Protein AF-A0A198AKI8-F1 (afdb_monomer_lite)

Radius of gyration: 12.84 Å; chains: 1; bounding box: 30×30×35 Å

Sequence (59 aa):
MEVNELKCDYKGCTREATTYGHIFGHELGSSESDKSIPVKACDKHKKKAGFFSDEQIES

Secondary structure (DSSP, 8-state):
------B--STT--SBP-EEEEEEE--TT--SPPEEEEEEE-TTTTTSTTEEEGGGS--

Foldseek 3Di:
DPPPQQFFPPPPGPDHFDFKWWFWDDPVPDPDGTDTDITTHHPVCCPDPRTDTPVPPPD

pLDDT: mean 80.67, std 13.97, range [41.5, 92.56]

Organism: NCBI:txid1850517

Structure (mmCIF, N/CA/C/O backbone):
data_AF-A0A198AKI8-F1
#
_entry.id   AF-A0A198AKI8-F1
#
loop_
_atom_site.group_PDB
_atom_site.id
_atom_site.type_symbol
_atom_site.label_atom_id
_atom_site.label_alt_id
_atom_site.label_comp_id
_atom_site.label_asym_id
_atom_site.label_entity_id
_atom_site.label_seq_id
_atom_site.pdbx_PDB_ins_code
_atom_site.Cartn_x
_atom_site.Cartn_y
_atom_site.Cartn_z
_atom_site.occupancy
_atom_site.B_iso_or_equiv
_atom_site.auth_seq_id
_atom_site.auth_comp_id
_atom_site.auth_asym_id
_atom_site.auth_atom_id
_atom_site.pdbx_PDB_model_num
ATOM 1 N N . MET A 1 1 ? -13.728 21.146 -4.959 1.00 41.50 1 MET A N 1
ATOM 2 C CA . MET A 1 1 ? -13.226 20.396 -3.793 1.00 41.50 1 MET A CA 1
ATOM 3 C C . MET A 1 1 ? -12.386 19.272 -4.362 1.00 41.50 1 MET A C 1
ATOM 5 O O . MET A 1 1 ? -12.953 18.314 -4.870 1.00 41.50 1 MET A O 1
ATOM 9 N N . GLU A 1 2 ? -11.069 19.454 -4.430 1.00 48.94 2 GLU A N 1
ATOM 10 C CA . GLU A 1 2 ? -10.152 18.380 -4.823 1.00 48.94 2 GLU A CA 1
ATOM 11 C C . GLU A 1 2 ? -10.200 17.325 -3.723 1.00 48.94 2 GLU A C 1
ATOM 13 O O . GLU A 1 2 ? -9.712 17.533 -2.613 1.00 48.94 2 GLU A O 1
ATOM 18 N N . VAL A 1 3 ? -10.907 16.230 -3.990 1.00 51.25 3 VAL A N 1
ATOM 19 C CA . VAL A 1 3 ? -10.915 15.083 -3.094 1.00 51.25 3 VAL A CA 1
ATOM 20 C C . V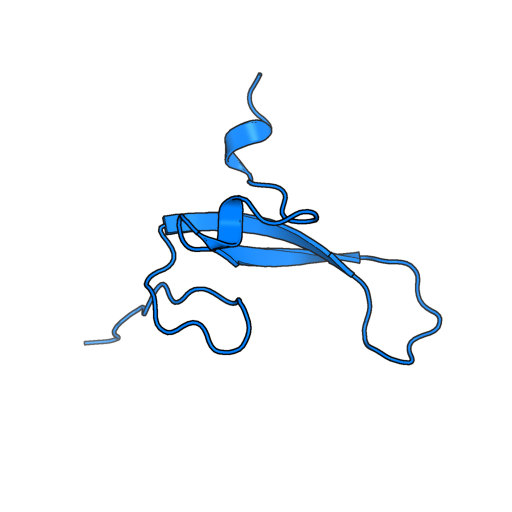AL A 1 3 ? -9.536 14.458 -3.250 1.00 51.25 3 VAL A C 1
ATOM 22 O O . VAL A 1 3 ? -9.274 13.745 -4.215 1.00 51.25 3 VAL A O 1
ATOM 25 N N . ASN A 1 4 ? -8.621 14.788 -2.340 1.00 54.34 4 ASN A N 1
ATOM 26 C CA . ASN A 1 4 ? -7.370 14.062 -2.178 1.00 54.34 4 ASN A CA 1
ATOM 27 C C . ASN A 1 4 ? -7.733 12.678 -1.631 1.00 54.34 4 ASN A C 1
ATOM 29 O O . ASN A 1 4 ? -7.708 12.424 -0.429 1.00 54.34 4 ASN A O 1
ATOM 33 N N . GLU A 1 5 ? -8.170 11.802 -2.530 1.00 60.03 5 GLU A N 1
ATOM 34 C CA . GLU A 1 5 ? -8.516 10.427 -2.226 1.00 60.03 5 GLU A CA 1
ATOM 35 C C . GLU A 1 5 ? -7.218 9.712 -1.821 1.00 60.03 5 GLU A C 1
ATOM 37 O O . GLU A 1 5 ? -6.452 9.252 -2.672 1.00 60.03 5 GLU A O 1
ATOM 42 N N . LEU A 1 6 ? -6.937 9.629 -0.514 1.00 76.44 6 LEU A N 1
ATOM 43 C CA . LEU A 1 6 ? -5.986 8.661 0.030 1.00 76.44 6 LEU A CA 1
A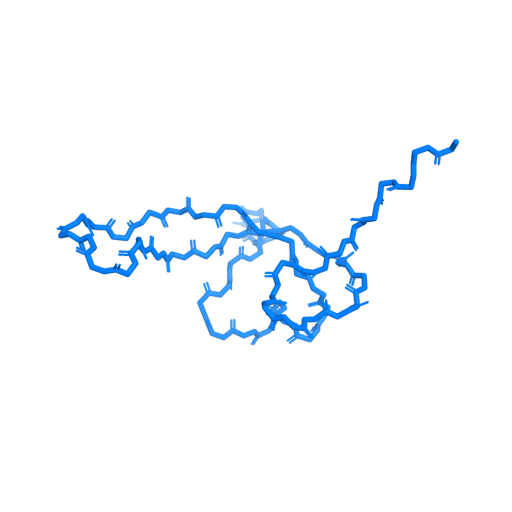TOM 44 C C . LEU A 1 6 ? -6.551 7.276 -0.295 1.00 76.44 6 LEU A C 1
ATOM 46 O O . LEU A 1 6 ? -7.214 6.666 0.526 1.00 76.44 6 LEU A O 1
ATOM 50 N N . LYS A 1 7 ? -6.368 6.779 -1.516 1.00 87.88 7 LYS A N 1
ATOM 51 C CA . LYS A 1 7 ? -6.730 5.415 -1.904 1.00 87.88 7 LYS A CA 1
ATOM 52 C C . LYS A 1 7 ? -5.522 4.515 -1.749 1.00 87.88 7 LYS A C 1
ATOM 54 O O . LYS A 1 7 ? -4.384 4.925 -1.965 1.00 87.88 7 LYS A O 1
ATOM 59 N N . CYS A 1 8 ? -5.785 3.279 -1.348 1.00 90.75 8 CYS A N 1
ATOM 60 C CA . CYS A 1 8 ? -4.762 2.252 -1.302 1.00 90.75 8 CYS A CA 1
ATOM 61 C C . CYS A 1 8 ? -4.284 1.927 -2.725 1.00 90.75 8 CYS A C 1
ATOM 63 O O . CYS A 1 8 ? -5.090 1.538 -3.567 1.00 90.75 8 CYS A O 1
ATOM 65 N N . ASP A 1 9 ? -2.973 1.999 -2.954 1.00 90.06 9 ASP A N 1
ATOM 66 C CA . ASP A 1 9 ? -2.323 1.712 -4.243 1.00 90.06 9 ASP A CA 1
ATOM 67 C C . ASP A 1 9 ? -2.318 0.213 -4.593 1.00 90.06 9 ASP A C 1
ATOM 69 O O . ASP A 1 9 ? -1.880 -0.203 -5.666 1.00 90.06 9 ASP A O 1
ATOM 73 N N . TYR A 1 10 ? -2.831 -0.639 -3.702 1.00 88.31 10 TYR A N 1
ATOM 74 C CA . TYR A 1 10 ? -2.971 -2.056 -3.993 1.00 88.31 10 TYR A CA 1
ATOM 75 C C . TYR A 1 10 ? -3.993 -2.265 -5.117 1.00 88.31 10 TYR A C 1
ATOM 77 O O . TYR A 1 10 ? -5.162 -1.896 -4.988 1.00 88.31 10 TYR A O 1
ATOM 85 N N . LYS A 1 11 ? -3.569 -2.925 -6.201 1.00 86.75 11 LYS A N 1
ATOM 86 C CA . LYS A 1 11 ? -4.393 -3.166 -7.394 1.00 86.75 11 LYS A CA 1
ATOM 87 C C . LYS A 1 11 ? -5.760 -3.765 -7.035 1.00 86.75 11 LYS A C 1
ATOM 89 O O . LYS A 1 11 ? -5.847 -4.855 -6.469 1.00 86.75 11 LYS A O 1
ATOM 94 N N . GLY A 1 12 ? -6.828 -3.053 -7.398 1.00 86.50 12 GLY A N 1
ATOM 95 C CA . GLY A 1 12 ? -8.214 -3.459 -7.134 1.00 86.50 12 GLY A CA 1
ATOM 96 C C . GLY A 1 12 ? -8.712 -3.158 -5.716 1.00 86.50 12 GLY A C 1
ATOM 97 O O . GLY A 1 12 ? -9.791 -3.615 -5.340 1.00 86.50 12 GLY A O 1
ATOM 98 N N . CYS A 1 13 ? -7.957 -2.409 -4.909 1.00 89.44 13 CYS A N 1
ATOM 99 C CA . CYS A 1 13 ? -8.427 -1.928 -3.619 1.00 89.44 13 CYS A CA 1
ATOM 100 C C . CYS A 1 13 ? -9.201 -0.616 -3.782 1.00 89.44 13 CYS A C 1
ATOM 102 O O . CYS A 1 13 ? -8.726 0.328 -4.398 1.00 89.44 13 CYS A O 1
ATOM 104 N N . THR A 1 14 ? -10.388 -0.552 -3.185 1.00 88.44 14 THR A N 1
ATOM 105 C CA . THR A 1 14 ? -11.221 0.660 -3.131 1.00 88.44 14 THR A CA 1
ATOM 106 C C . THR A 1 14 ? -11.227 1.304 -1.746 1.00 88.44 14 THR A C 1
ATOM 108 O O . THR A 1 14 ? -11.982 2.239 -1.504 1.00 88.44 14 THR A O 1
ATOM 111 N N . ARG A 1 15 ? -10.418 0.781 -0.816 1.00 90.31 15 ARG A N 1
ATOM 112 C CA . ARG A 1 15 ? -10.334 1.291 0.554 1.00 90.31 15 ARG A CA 1
ATOM 113 C C . ARG A 1 15 ? -9.428 2.506 0.624 1.00 90.31 15 ARG A C 1
ATOM 115 O O . ARG A 1 15 ? -8.458 2.612 -0.132 1.00 90.31 15 ARG A O 1
ATOM 122 N N . GLU A 1 16 ? -9.709 3.343 1.608 1.00 90.81 16 GLU A N 1
ATOM 123 C CA . GLU A 1 16 ? -8.843 4.455 1.950 1.00 90.81 16 GLU A CA 1
ATOM 124 C C . GLU A 1 16 ? -7.507 3.944 2.505 1.00 90.81 16 GLU A C 1
ATOM 126 O O . GLU A 1 16 ? -7.443 2.951 3.239 1.00 90.81 16 GLU A O 1
ATOM 131 N N . ALA A 1 17 ? -6.424 4.582 2.082 1.00 90.38 17 ALA A N 1
ATOM 132 C CA . ALA A 1 17 ? -5.102 4.376 2.623 1.00 90.38 17 ALA A CA 1
ATOM 133 C C . ALA A 1 17 ? -5.024 4.995 4.014 1.00 90.38 17 ALA A C 1
ATOM 135 O O . ALA A 1 17 ? -5.488 6.108 4.241 1.00 90.38 17 ALA A O 1
ATOM 136 N N . THR A 1 18 ? -4.413 4.260 4.931 1.00 90.50 18 THR A N 1
ATOM 137 C CA . THR A 1 18 ? -4.244 4.674 6.325 1.00 90.50 18 THR A CA 1
ATOM 138 C C . THR A 1 18 ? -2.778 4.807 6.706 1.00 90.50 18 THR A C 1
ATOM 140 O O . THR A 1 18 ? -2.469 5.340 7.763 1.00 90.50 18 THR A O 1
ATOM 143 N N . THR A 1 19 ? -1.865 4.352 5.845 1.00 89.62 19 THR A N 1
ATOM 144 C CA . THR A 1 19 ? -0.424 4.457 6.054 1.00 89.62 19 THR A CA 1
ATOM 145 C C . THR A 1 19 ? 0.316 4.634 4.728 1.00 89.62 19 THR A C 1
ATOM 147 O O . THR A 1 19 ? -0.200 4.313 3.648 1.00 89.62 19 THR A O 1
ATOM 150 N N . TYR A 1 20 ? 1.542 5.127 4.840 1.00 90.12 20 TYR A N 1
ATOM 151 C CA . TYR A 1 20 ? 2.493 5.304 3.755 1.00 90.12 20 TYR A CA 1
ATOM 152 C C . TYR A 1 20 ? 3.674 4.365 3.982 1.00 90.12 20 TYR A C 1
ATOM 154 O O . TYR A 1 20 ? 4.066 4.078 5.116 1.00 90.12 20 TYR A O 1
ATOM 162 N N . GLY A 1 21 ? 4.228 3.850 2.898 1.00 90.94 21 GLY A N 1
ATOM 163 C CA . GLY A 1 21 ? 5.392 2.990 2.963 1.00 90.94 21 GLY A CA 1
ATOM 164 C C . GLY A 1 21 ? 5.953 2.730 1.583 1.00 90.94 21 GLY A C 1
ATOM 165 O O . GLY A 1 21 ? 5.639 3.429 0.622 1.00 90.94 21 GLY A O 1
ATOM 166 N N . HIS A 1 22 ? 6.772 1.697 1.490 1.00 91.50 22 HIS A N 1
ATOM 167 C CA . HIS A 1 22 ? 7.501 1.355 0.286 1.00 91.50 22 HIS A CA 1
ATOM 168 C C . HIS A 1 22 ? 7.375 -0.142 0.011 1.00 91.50 22 HIS A C 1
ATOM 170 O O . HIS A 1 22 ? 7.298 -0.960 0.929 1.00 91.50 22 HIS A O 1
ATOM 176 N N . ILE A 1 23 ? 7.346 -0.505 -1.265 1.00 90.19 23 ILE A N 1
ATOM 177 C CA . ILE A 1 23 ? 7.525 -1.884 -1.725 1.00 90.19 23 ILE A CA 1
ATOM 178 C C . ILE A 1 23 ? 8.818 -1.961 -2.527 1.00 90.19 23 ILE A C 1
ATOM 180 O O . ILE A 1 23 ? 9.219 -0.978 -3.145 1.00 90.19 23 ILE A O 1
ATOM 184 N N . PHE A 1 24 ? 9.459 -3.124 -2.539 1.00 87.31 24 PHE A N 1
ATOM 185 C CA . PHE A 1 24 ? 10.564 -3.384 -3.458 1.00 87.31 24 PHE A CA 1
ATOM 186 C C . PHE A 1 24 ? 10.029 -4.136 -4.668 1.00 87.31 24 PHE A C 1
ATOM 188 O O . PHE A 1 24 ? 9.373 -5.169 -4.522 1.00 87.31 24 PHE A O 1
ATOM 195 N N . GLY A 1 25 ? 10.275 -3.589 -5.851 1.00 85.75 25 GLY A N 1
ATOM 196 C CA . GLY A 1 25 ? 9.889 -4.217 -7.102 1.00 85.75 25 GLY A CA 1
ATOM 197 C C . GLY A 1 25 ? 10.545 -3.545 -8.296 1.00 85.75 25 GLY A C 1
ATOM 198 O O . GLY A 1 25 ? 11.150 -2.479 -8.189 1.00 85.75 25 GLY A O 1
ATOM 199 N N . HIS A 1 26 ? 10.396 -4.168 -9.450 1.00 85.00 26 HIS A N 1
ATOM 200 C CA . HIS A 1 26 ? 10.822 -3.645 -10.739 1.00 85.00 26 HIS A CA 1
ATOM 201 C C . HIS A 1 26 ? 9.666 -3.772 -11.735 1.00 85.00 26 HIS A C 1
ATOM 203 O O . HIS A 1 26 ? 8.681 -4.480 -11.499 1.00 85.00 26 HIS A O 1
ATOM 209 N N . GLU A 1 27 ? 9.759 -3.055 -12.850 1.00 79.50 27 GLU A N 1
ATOM 210 C CA . GLU A 1 27 ? 8.783 -3.190 -13.926 1.00 79.50 27 GLU A CA 1
ATOM 211 C C . GLU A 1 27 ? 8.843 -4.600 -14.518 1.00 79.50 27 GLU A C 1
ATOM 213 O O . GLU A 1 27 ? 9.921 -5.128 -14.794 1.00 79.50 27 GLU A O 1
ATOM 218 N N . LEU A 1 28 ? 7.677 -5.217 -14.726 1.00 75.00 28 LEU A N 1
ATOM 219 C CA . LEU A 1 28 ? 7.593 -6.562 -15.286 1.00 75.00 28 LEU A CA 1
ATOM 220 C C . LEU A 1 28 ? 8.255 -6.594 -16.673 1.00 75.00 28 LEU A C 1
ATOM 222 O O . LEU A 1 28 ? 7.768 -5.962 -17.607 1.00 75.00 28 LEU A O 1
ATOM 226 N N . GLY A 1 29 ? 9.337 -7.363 -16.803 1.00 76.12 29 GLY A N 1
ATOM 227 C CA . GLY A 1 29 ? 10.114 -7.469 -18.042 1.00 76.12 29 GLY A CA 1
ATOM 228 C C . GLY A 1 29 ? 11.319 -6.529 -18.120 1.00 76.12 29 GLY A C 1
ATOM 229 O O . GLY A 1 29 ? 12.030 -6.555 -19.122 1.00 76.12 29 GLY A O 1
ATOM 230 N N . SER A 1 30 ? 11.577 -5.736 -17.079 1.00 78.19 30 SER A N 1
ATOM 231 C CA . SER A 1 30 ? 12.831 -5.002 -16.941 1.00 78.19 30 SER A CA 1
ATOM 232 C C . SER A 1 30 ? 13.919 -5.908 -16.362 1.00 78.19 30 SER A C 1
ATOM 234 O O . SER A 1 30 ? 13.670 -6.670 -15.432 1.00 78.19 30 SER A O 1
ATOM 236 N N . SER A 1 31 ? 15.135 -5.810 -16.900 1.00 78.81 31 SER A N 1
ATOM 237 C CA . SER A 1 31 ? 16.331 -6.472 -16.351 1.00 78.81 31 SER A CA 1
ATOM 238 C C . SER A 1 31 ? 16.958 -5.687 -15.192 1.00 78.81 31 SER A C 1
ATOM 240 O O . SER A 1 31 ? 18.054 -6.021 -14.742 1.00 78.81 31 SER A O 1
ATOM 242 N N . GLU A 1 32 ? 16.321 -4.597 -14.762 1.00 80.00 32 GLU A N 1
ATOM 243 C CA . GLU A 1 32 ? 16.796 -3.778 -13.655 1.00 80.00 32 GLU A CA 1
ATOM 244 C C . GLU A 1 32 ? 16.534 -4.437 -12.296 1.00 80.00 32 GLU A C 1
ATOM 246 O O . GLU A 1 32 ? 15.550 -5.146 -12.099 1.00 80.00 32 GLU A O 1
ATOM 251 N N . SER A 1 33 ? 17.421 -4.154 -11.341 1.00 80.25 33 SER A N 1
ATOM 252 C CA . SER A 1 33 ? 17.256 -4.544 -9.942 1.00 80.25 33 SER A CA 1
ATOM 253 C C . SER A 1 33 ? 16.005 -3.917 -9.324 1.00 80.25 33 SER A C 1
ATOM 255 O O . SER A 1 33 ? 15.583 -2.829 -9.723 1.00 80.25 33 SER A O 1
ATOM 257 N N . ASP A 1 34 ? 15.461 -4.568 -8.294 1.00 82.62 34 ASP A N 1
ATOM 258 C CA . ASP A 1 34 ? 14.337 -4.039 -7.525 1.00 82.62 34 ASP A CA 1
ATOM 259 C C . ASP A 1 34 ? 14.646 -2.644 -6.962 1.00 82.62 34 ASP A C 1
ATOM 261 O O . ASP A 1 34 ? 15.692 -2.407 -6.350 1.00 82.62 34 ASP A O 1
ATOM 265 N N . LYS A 1 35 ? 13.713 -1.712 -7.164 1.00 86.19 35 LYS A N 1
ATOM 266 C CA . LYS A 1 35 ? 13.766 -0.340 -6.650 1.00 86.19 35 LYS A CA 1
ATOM 267 C C . LYS A 1 35 ? 12.732 -0.183 -5.538 1.00 86.19 35 LYS A C 1
ATOM 269 O O . LYS A 1 35 ? 11.723 -0.891 -5.510 1.00 86.19 35 LYS A O 1
ATOM 274 N N . SER A 1 36 ? 12.975 0.746 -4.617 1.00 88.56 36 SER A N 1
ATOM 275 C CA . SER A 1 36 ? 11.966 1.146 -3.639 1.00 88.56 36 SER A CA 1
ATOM 276 C C . SER A 1 36 ? 10.902 1.998 -4.331 1.00 88.56 36 SER A C 1
ATOM 278 O O . SER A 1 36 ? 11.189 3.043 -4.914 1.00 88.56 36 SER A O 1
ATOM 280 N N . ILE A 1 37 ? 9.658 1.539 -4.281 1.00 87.75 37 ILE A N 1
ATOM 281 C CA 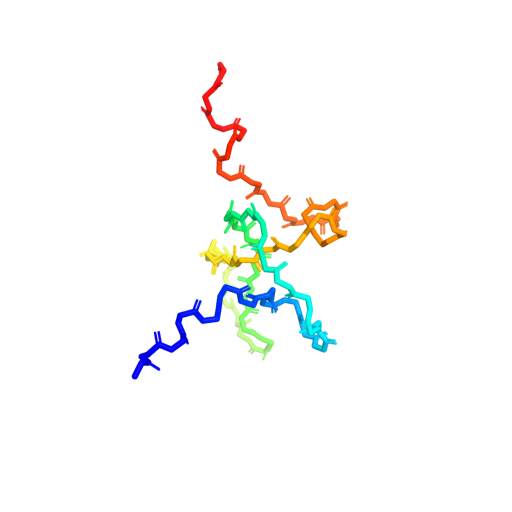. ILE A 1 37 ? 8.506 2.217 -4.869 1.00 87.75 37 ILE A CA 1
ATOM 282 C C . ILE A 1 37 ? 7.628 2.704 -3.711 1.00 87.75 37 ILE A C 1
ATOM 284 O O . ILE A 1 37 ? 7.100 1.866 -2.972 1.00 87.75 37 ILE A O 1
ATOM 288 N N . PRO A 1 38 ? 7.474 4.027 -3.517 1.00 89.94 38 PRO A N 1
ATOM 289 C CA . PRO A 1 38 ? 6.592 4.568 -2.490 1.00 89.94 38 PRO A CA 1
ATOM 290 C C . PRO A 1 38 ? 5.134 4.262 -2.839 1.00 89.94 38 PRO A C 1
ATOM 292 O O . PRO A 1 38 ? 4.687 4.517 -3.958 1.00 89.94 38 PRO A O 1
ATOM 295 N N . VAL A 1 39 ? 4.385 3.717 -1.882 1.00 90.62 39 VAL A N 1
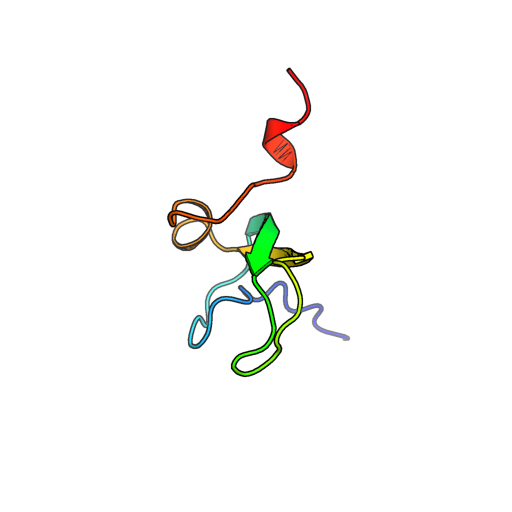ATOM 296 C CA . VAL A 1 39 ? 2.977 3.339 -2.049 1.00 90.62 39 VAL A CA 1
ATOM 297 C C . VAL A 1 39 ? 2.158 3.628 -0.792 1.00 90.62 39 VAL A C 1
ATOM 299 O O . VAL A 1 39 ? 2.637 3.572 0.343 1.00 90.62 39 VAL A O 1
ATOM 302 N N . LYS A 1 40 ? 0.871 3.893 -0.994 1.00 91.25 40 LYS A N 1
ATOM 303 C CA . LYS A 1 40 ? -0.133 4.064 0.055 1.00 91.25 40 LYS A CA 1
ATOM 304 C C . LYS A 1 40 ? -0.869 2.753 0.307 1.00 91.25 40 LYS A C 1
ATOM 306 O O . LYS A 1 40 ? -1.398 2.124 -0.614 1.00 91.25 40 LYS A O 1
ATOM 311 N N . ALA A 1 41 ? -0.977 2.347 1.567 1.00 90.69 41 ALA A N 1
ATOM 312 C CA . ALA A 1 41 ? -1.638 1.103 1.947 1.00 90.69 41 ALA A CA 1
ATOM 313 C C . ALA A 1 41 ? -2.752 1.332 2.975 1.00 90.69 41 ALA A C 1
ATOM 315 O O . ALA A 1 41 ? -2.669 2.203 3.836 1.00 90.69 41 ALA A O 1
ATOM 316 N N . CYS A 1 42 ? -3.812 0.526 2.900 1.00 92.56 42 CYS A N 1
ATOM 317 C CA . CYS A 1 42 ? -4.813 0.423 3.965 1.00 92.56 42 CYS A CA 1
ATOM 318 C C . CYS A 1 42 ? -4.381 -0.609 5.020 1.00 92.56 42 CYS A C 1
ATOM 320 O O . CYS A 1 42 ? -3.502 -1.435 4.760 1.00 92.56 42 CYS A O 1
ATOM 322 N N . ASP A 1 43 ? -5.062 -0.672 6.168 1.00 90.44 43 ASP A N 1
ATOM 323 C CA . ASP A 1 43 ? -4.736 -1.594 7.276 1.00 90.44 43 ASP A CA 1
ATOM 324 C C . ASP A 1 43 ? -4.680 -3.077 6.902 1.00 90.44 43 ASP A C 1
ATOM 326 O O . ASP A 1 43 ? -4.028 -3.879 7.576 1.00 90.44 43 ASP A O 1
ATOM 330 N N . LYS A 1 44 ? -5.367 -3.451 5.820 1.00 90.94 44 LYS A N 1
ATOM 331 C CA . LYS A 1 44 ? -5.322 -4.805 5.267 1.00 90.94 44 LYS A CA 1
ATOM 332 C C . LYS A 1 44 ? -4.044 -5.047 4.463 1.00 90.94 44 LYS A C 1
ATOM 334 O O . LYS A 1 44 ? -3.454 -6.116 4.580 1.00 90.94 44 LYS A O 1
ATOM 339 N N . HIS A 1 45 ? -3.642 -4.090 3.630 1.00 91.06 45 HIS A N 1
ATOM 340 C CA . HIS A 1 45 ? -2.518 -4.253 2.705 1.00 91.06 45 HIS A CA 1
ATOM 341 C C . HIS A 1 45 ? -1.175 -3.849 3.305 1.00 91.06 45 HIS A C 1
ATOM 343 O O . HIS A 1 45 ? -0.165 -4.398 2.882 1.00 91.06 45 HIS A O 1
ATOM 349 N N . LYS A 1 46 ? -1.159 -3.030 4.362 1.00 87.19 46 LYS A N 1
ATOM 350 C CA . LYS A 1 46 ? 0.061 -2.758 5.134 1.00 87.19 46 LYS A CA 1
ATOM 351 C C . LYS A 1 46 ? 0.647 -4.003 5.812 1.00 87.19 46 LYS A C 1
ATOM 353 O O . LYS A 1 46 ? 1.799 -4.013 6.205 1.00 87.19 46 LYS A O 1
ATOM 358 N N . LYS A 1 47 ? -0.161 -5.061 5.958 1.00 86.94 47 LYS A N 1
ATOM 359 C CA . LYS A 1 47 ? 0.234 -6.351 6.546 1.00 86.94 47 LYS A CA 1
ATOM 360 C C . LYS A 1 47 ? 0.689 -7.378 5.504 1.00 86.94 47 LYS A C 1
ATOM 362 O O . LYS A 1 47 ? 0.946 -8.525 5.861 1.00 86.94 47 LYS A O 1
ATOM 367 N N . LYS A 1 48 ? 0.710 -7.028 4.211 1.00 85.06 48 LYS A N 1
ATOM 368 C CA . LYS A 1 48 ? 1.184 -7.951 3.176 1.00 85.06 48 LYS A CA 1
ATOM 369 C C . LYS A 1 48 ? 2.705 -8.052 3.202 1.00 85.06 48 LYS A C 1
ATOM 371 O O . LYS A 1 48 ? 3.395 -7.055 3.378 1.00 85.06 48 LYS A O 1
ATOM 376 N N . ALA A 1 49 ? 3.203 -9.261 2.953 1.00 79.00 49 ALA A N 1
ATOM 377 C CA . ALA A 1 49 ? 4.624 -9.492 2.737 1.00 79.00 49 ALA A CA 1
ATOM 378 C C . ALA A 1 49 ? 5.138 -8.597 1.595 1.00 79.00 49 ALA A C 1
ATOM 380 O O . ALA A 1 49 ? 4.516 -8.542 0.532 1.00 79.00 49 ALA A O 1
ATOM 381 N N . GLY A 1 50 ? 6.247 -7.897 1.843 1.00 82.88 50 GLY A N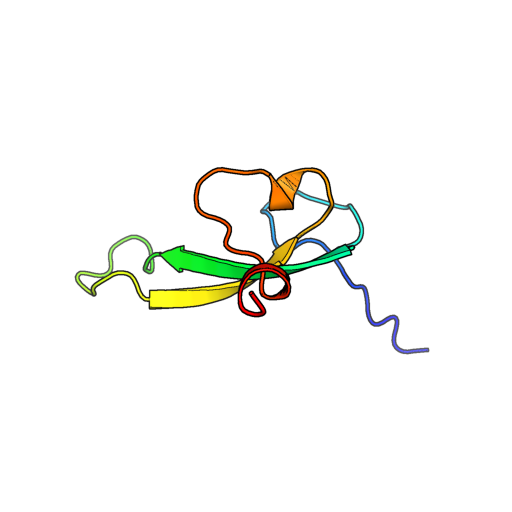 1
ATOM 382 C CA . GLY A 1 50 ? 6.885 -6.987 0.887 1.00 82.88 50 GLY A CA 1
ATOM 383 C C . GLY A 1 50 ? 6.497 -5.510 1.014 1.00 82.88 50 GLY A C 1
ATOM 384 O O . GLY A 1 50 ? 7.079 -4.697 0.304 1.00 82.88 50 GLY A O 1
ATOM 385 N N . PHE A 1 51 ? 5.561 -5.147 1.901 1.00 89.00 51 PHE A N 1
ATOM 386 C CA . PHE A 1 51 ? 5.299 -3.748 2.256 1.00 89.00 51 PHE A CA 1
ATOM 387 C C . PHE A 1 51 ? 6.090 -3.348 3.506 1.00 89.00 51 PHE A C 1
ATOM 389 O O . PHE A 1 51 ? 6.041 -4.040 4.522 1.00 89.00 51 PHE A O 1
ATOM 396 N N . PHE A 1 52 ? 6.767 -2.206 3.432 1.00 88.75 52 PHE A N 1
ATOM 397 C CA . PHE A 1 52 ? 7.569 -1.625 4.502 1.00 88.75 52 PHE A CA 1
ATOM 398 C C . PHE A 1 52 ? 6.977 -0.263 4.868 1.00 88.75 52 PHE A C 1
ATOM 400 O O . PHE A 1 52 ? 7.079 0.681 4.089 1.00 88.75 52 PHE A O 1
ATOM 407 N N . SER A 1 53 ? 6.311 -0.162 6.019 1.00 85.44 53 SER A N 1
ATOM 408 C CA . SER A 1 53 ? 5.755 1.110 6.504 1.00 85.44 53 SER A CA 1
ATOM 409 C C . SER A 1 53 ? 6.860 2.052 6.969 1.00 85.44 53 SER A C 1
ATOM 411 O O . SER A 1 53 ? 7.748 1.625 7.707 1.00 85.44 53 SER A O 1
ATOM 413 N N . ASP A 1 54 ? 6.739 3.334 6.631 1.00 77.12 54 ASP A N 1
ATOM 414 C CA . ASP A 1 54 ? 7.689 4.374 7.057 1.00 77.12 54 ASP A CA 1
ATOM 415 C C . ASP A 1 54 ? 7.685 4.592 8.583 1.00 77.12 54 ASP A C 1
ATOM 417 O O . ASP A 1 54 ? 8.709 4.911 9.175 1.00 77.12 54 ASP A O 1
ATOM 421 N N . GLU A 1 55 ? 6.559 4.295 9.246 1.00 66.62 55 GLU A N 1
ATOM 422 C CA . GLU A 1 55 ? 6.403 4.320 10.713 1.00 66.62 55 GLU A CA 1
ATOM 423 C C . GLU A 1 55 ? 7.365 3.379 11.470 1.00 66.62 55 GLU A C 1
ATOM 425 O O . GLU A 1 55 ? 7.490 3.483 12.685 1.00 66.62 55 GLU A O 1
ATOM 430 N N . GLN A 1 56 ? 8.029 2.436 10.793 1.00 54.38 56 GLN A N 1
ATOM 431 C CA . GLN A 1 56 ? 8.951 1.480 11.426 1.00 54.38 56 GLN A CA 1
ATOM 432 C C . GLN A 1 56 ? 10.418 1.950 11.418 1.00 54.38 56 GLN A C 1
ATOM 434 O O . GLN A 1 56 ? 11.274 1.210 11.896 1.00 54.38 56 GLN A O 1
ATOM 439 N N . ILE A 1 57 ? 10.731 3.128 10.861 1.00 53.22 57 ILE A N 1
ATOM 440 C CA . ILE A 1 57 ? 12.120 3.613 10.726 1.00 53.22 57 ILE A CA 1
ATOM 441 C C . ILE A 1 57 ? 12.589 4.398 11.970 1.00 53.22 57 ILE A C 1
ATOM 443 O O . ILE A 1 57 ? 13.785 4.608 12.148 1.00 53.22 57 ILE A O 1
ATOM 447 N N . GLU A 1 58 ? 11.687 4.753 12.890 1.00 49.00 58 GLU A N 1
ATOM 448 C CA . GLU A 1 58 ? 12.043 5.376 14.173 1.00 49.00 58 GLU A CA 1
ATOM 449 C C . GLU A 1 58 ? 12.011 4.355 15.327 1.00 49.00 58 GLU A C 1
ATOM 451 O O . GLU A 1 58 ? 11.018 4.228 16.046 1.00 49.00 58 GLU A O 1
ATOM 456 N N . SER A 1 59 ? 13.092 3.594 15.520 1.00 41.59 59 SER A N 1
ATOM 457 C CA . SER A 1 59 ? 13.394 2.891 16.784 1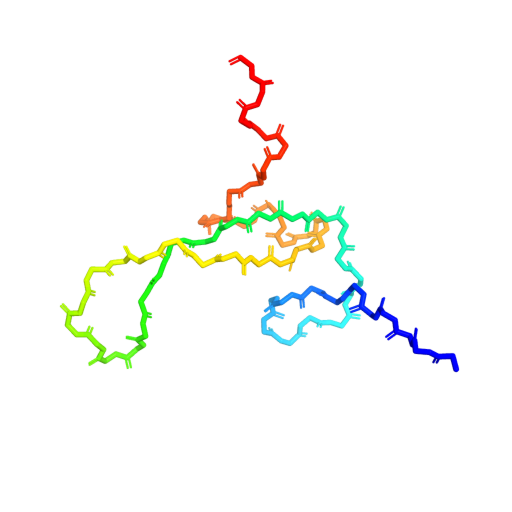.00 41.59 59 SER A CA 1
ATOM 458 C C . SER A 1 59 ? 14.892 2.704 16.977 1.00 41.59 59 SER A C 1
ATOM 460 O O . SER A 1 59 ? 15.567 2.309 16.001 1.00 41.59 59 SER A O 1
#